Protein AF-A0A9D7WVF0-F1 (afdb_monomer)

Radius of gyration: 15.21 Å; Cα contacts (8 Å, |Δi|>4): 304; chains: 1; bounding box: 36×33×39 Å

Nearest PDB structures (foldseek):
  3hp4-assembly1_A  TM=8.944E-01  e=2.738E-04  Pseudoalteromonas sp. 643A
  7c84-assembly1_A  TM=7.531E-01  e=1.097E-04  Altericroceibacterium indicum
  7c82-assembly1_A  TM=7.408E-01  e=1.250E-04  Altericroceibacterium indicum
  4jgg-assembly2_B  TM=7.955E-01  e=5.619E-04  Pseudomonas aeruginosa PAO1
  7c85-assembly1_A  TM=7.541E-01  e=3.332E-04  Altericroceibacterium indicum

Structure (mmCIF, N/CA/C/O backbone):
data_AF-A0A9D7WVF0-F1
#
_entry.id   AF-A0A9D7WVF0-F1
#
loop_
_atom_site.group_PDB
_atom_site.id
_atom_site.type_symbol
_atom_site.label_atom_id
_atom_site.label_alt_id
_atom_site.label_comp_id
_atom_site.label_asym_id
_atom_site.label_entity_id
_atom_site.label_seq_id
_atom_site.pdbx_PDB_ins_code
_atom_site.Cartn_x
_atom_site.Cartn_y
_atom_site.Cartn_z
_atom_site.occupancy
_atom_site.B_iso_or_equiv
_atom_site.auth_seq_id
_atom_site.auth_comp_id
_atom_site.auth_asym_id
_atom_site.auth_atom_id
_atom_site.pdbx_PDB_model_num
ATOM 1 N N . MET A 1 1 ? 13.112 -0.816 -3.938 1.00 67.19 1 MET A N 1
ATOM 2 C CA . MET A 1 1 ? 12.385 -1.870 -4.685 1.00 67.19 1 MET A CA 1
ATOM 3 C C . MET A 1 1 ? 12.390 -3.168 -3.888 1.00 67.19 1 MET A C 1
ATOM 5 O O . MET A 1 1 ? 13.400 -3.415 -3.240 1.00 67.19 1 MET A O 1
ATOM 9 N N . GLY A 1 2 ? 11.304 -3.955 -3.949 1.00 79.12 2 GLY A N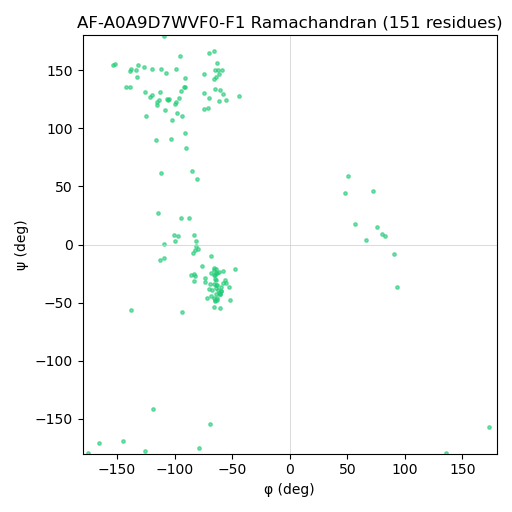 1
ATOM 10 C CA . GLY A 1 2 ? 11.136 -5.247 -3.250 1.00 79.12 2 GLY A CA 1
ATOM 11 C C . GLY A 1 2 ? 12.025 -6.369 -3.800 1.00 79.12 2 GLY A C 1
ATOM 12 O O . GLY A 1 2 ? 13.059 -6.086 -4.380 1.00 79.12 2 GLY A O 1
ATOM 13 N N . PHE A 1 3 ? 11.656 -7.635 -3.660 1.00 86.50 3 PHE A N 1
ATOM 14 C CA . PHE A 1 3 ? 12.384 -8.844 -4.044 1.00 86.50 3 PHE A CA 1
ATOM 15 C C . PHE A 1 3 ? 11.415 -9.860 -4.663 1.00 86.50 3 PHE A C 1
ATOM 17 O O . PHE A 1 3 ? 10.243 -9.911 -4.296 1.00 86.50 3 PHE A O 1
ATOM 24 N N . VAL A 1 4 ? 11.924 -10.672 -5.589 1.00 86.31 4 VAL A N 1
ATOM 25 C CA . VAL A 1 4 ? 11.123 -11.607 -6.401 1.00 86.31 4 VAL A CA 1
ATOM 26 C C . VAL A 1 4 ? 10.815 -12.920 -5.668 1.00 86.31 4 VAL A C 1
ATOM 28 O O . VAL A 1 4 ? 9.775 -13.513 -5.892 1.00 86.31 4 VAL A O 1
ATOM 31 N N . ASN A 1 5 ? 11.671 -13.335 -4.728 1.00 87.88 5 ASN A N 1
ATOM 32 C CA . ASN A 1 5 ? 11.543 -14.609 -4.003 1.00 87.88 5 ASN A CA 1
ATOM 33 C C . ASN A 1 5 ? 10.804 -14.477 -2.658 1.00 87.88 5 ASN A C 1
ATOM 35 O O . ASN A 1 5 ? 11.011 -15.289 -1.765 1.00 87.88 5 ASN A O 1
ATOM 39 N N . THR A 1 6 ? 9.988 -13.435 -2.502 1.00 91.31 6 THR A N 1
ATOM 40 C CA . THR A 1 6 ? 9.164 -13.205 -1.300 1.00 91.31 6 THR A CA 1
ATOM 41 C C . THR A 1 6 ? 7.758 -13.757 -1.534 1.00 91.31 6 THR A C 1
ATOM 43 O O . THR A 1 6 ? 7.383 -13.911 -2.698 1.00 91.31 6 THR A O 1
ATOM 46 N N . PRO A 1 7 ? 6.930 -13.987 -0.496 1.00 92.88 7 PRO A N 1
ATOM 47 C CA . PRO A 1 7 ? 5.544 -14.426 -0.691 1.00 92.88 7 PRO A CA 1
ATOM 48 C C . PRO A 1 7 ? 4.769 -13.532 -1.672 1.00 92.88 7 PRO A C 1
ATOM 50 O O . PRO A 1 7 ? 4.192 -14.022 -2.640 1.00 92.88 7 PRO A O 1
ATOM 53 N N . ASN A 1 8 ? 4.851 -12.210 -1.489 1.00 92.56 8 ASN A N 1
ATOM 54 C CA . ASN A 1 8 ? 4.227 -11.244 -2.394 1.00 92.56 8 ASN A CA 1
ATOM 55 C C . ASN A 1 8 ? 4.969 -11.126 -3.732 1.00 92.56 8 ASN A C 1
ATOM 57 O O . ASN A 1 8 ? 4.353 -10.819 -4.743 1.00 92.56 8 ASN A O 1
ATOM 61 N N . GLY A 1 9 ? 6.279 -11.373 -3.770 1.00 90.56 9 GLY A N 1
ATOM 62 C CA . GLY A 1 9 ? 7.063 -11.327 -5.002 1.00 90.56 9 GLY A CA 1
ATOM 63 C C . GLY A 1 9 ? 6.770 -12.463 -5.969 1.00 90.56 9 GLY A C 1
ATOM 64 O O . GLY A 1 9 ? 6.682 -12.219 -7.166 1.00 90.56 9 GLY A O 1
ATOM 65 N N . LEU A 1 10 ? 6.547 -13.670 -5.452 1.00 87.75 10 LEU A N 1
ATOM 66 C CA . LEU A 1 10 ? 6.163 -14.829 -6.258 1.00 87.75 10 LEU A CA 1
ATOM 67 C C . LEU A 1 10 ? 4.787 -14.652 -6.904 1.00 87.75 10 LEU A C 1
ATOM 69 O O . LEU A 1 10 ? 4.521 -15.253 -7.938 1.00 87.75 10 LEU A O 1
ATOM 73 N N . ARG A 1 11 ? 3.932 -13.833 -6.287 1.00 88.12 11 ARG A N 1
ATOM 74 C CA . ARG A 1 11 ? 2.573 -13.567 -6.746 1.00 88.12 11 ARG A CA 1
ATOM 75 C C . ARG A 1 11 ? 2.489 -12.330 -7.636 1.00 88.12 11 ARG A C 1
ATOM 77 O O . ARG A 1 11 ? 2.129 -12.419 -8.796 1.00 88.12 11 ARG A O 1
ATOM 84 N N . PHE A 1 12 ? 2.908 -11.184 -7.108 1.00 87.81 12 PHE A N 1
ATOM 85 C CA . PHE A 1 12 ? 2.738 -9.872 -7.741 1.00 87.81 12 PHE A CA 1
ATOM 86 C C . PHE A 1 12 ? 3.983 -9.393 -8.513 1.00 87.81 12 PHE A C 1
ATOM 88 O O . PHE A 1 12 ? 4.065 -8.230 -8.924 1.00 87.81 12 PHE A O 1
ATOM 95 N N . GLY A 1 13 ? 4.993 -10.256 -8.660 1.00 86.44 13 GLY A N 1
ATOM 96 C CA . GLY A 1 13 ? 6.259 -9.991 -9.352 1.00 86.44 13 GLY A CA 1
ATOM 97 C C . GLY A 1 13 ? 7.393 -9.492 -8.452 1.00 86.44 13 GLY A C 1
ATOM 98 O O . GLY A 1 13 ? 8.559 -9.851 -8.635 1.00 86.44 13 GLY A O 1
ATOM 99 N N . TRP A 1 14 ? 7.085 -8.671 -7.446 1.00 90.06 14 TRP A N 1
ATOM 100 C CA . TRP A 1 14 ? 8.016 -8.307 -6.374 1.00 90.06 14 TRP A CA 1
ATOM 101 C C . TRP A 1 14 ? 7.265 -7.924 -5.101 1.00 90.06 14 TRP A C 1
ATOM 103 O O . TRP A 1 14 ? 6.139 -7.443 -5.139 1.00 90.06 14 TRP A O 1
ATOM 113 N N . GLY A 1 15 ? 7.931 -8.095 -3.966 1.00 92.62 15 GLY A N 1
ATOM 114 C CA . GLY A 1 15 ? 7.409 -7.696 -2.666 1.00 92.62 15 GLY A CA 1
ATOM 115 C C . GLY A 1 15 ? 8.491 -7.688 -1.601 1.00 92.62 15 GLY A C 1
ATOM 116 O O . GLY A 1 15 ? 9.673 -7.789 -1.909 1.00 92.62 15 GLY A O 1
ATOM 117 N N . PHE A 1 16 ? 8.130 -7.527 -0.341 1.00 95.38 16 PHE A N 1
ATOM 118 C CA . PHE A 1 16 ? 9.095 -7.596 0.754 1.00 95.38 16 PHE A CA 1
ATOM 119 C C . PHE A 1 16 ? 8.823 -8.837 1.597 1.00 95.38 16 PHE A C 1
ATOM 121 O O . PHE A 1 16 ? 7.682 -9.284 1.689 1.00 95.38 16 PHE A O 1
ATOM 128 N N . GLU A 1 17 ? 9.871 -9.385 2.213 1.00 96.94 17 GLU A N 1
ATOM 129 C CA . GLU A 1 17 ? 9.678 -10.373 3.275 1.00 96.94 17 GLU A CA 1
ATOM 130 C C . GLU A 1 17 ? 8.849 -9.754 4.411 1.00 96.94 17 GLU A C 1
ATOM 132 O O . GLU A 1 17 ? 8.967 -8.542 4.639 1.00 96.94 17 GLU A O 1
ATOM 137 N N . PRO A 1 18 ? 8.065 -10.551 5.156 1.00 97.31 18 PRO A N 1
ATOM 138 C CA . PRO A 1 18 ? 7.459 -10.125 6.413 1.00 97.31 18 PRO A CA 1
ATOM 139 C C . PRO A 1 18 ? 8.450 -9.357 7.294 1.00 97.31 18 PRO A C 1
ATOM 141 O O . PRO A 1 18 ? 9.575 -9.804 7.530 1.00 97.31 18 PRO A O 1
ATOM 144 N N . HIS A 1 19 ? 8.054 -8.166 7.749 1.00 97.69 19 HIS A N 1
ATOM 145 C CA . HIS A 1 19 ? 8.907 -7.246 8.516 1.00 97.69 19 HIS A CA 1
ATOM 146 C C . HIS A 1 19 ? 10.223 -6.825 7.830 1.00 97.69 19 HIS A C 1
ATOM 148 O O . HIS A 1 19 ? 11.147 -6.323 8.483 1.00 97.69 19 HIS A O 1
ATOM 154 N N . GLY A 1 20 ? 10.333 -7.005 6.515 1.00 97.06 20 GLY A N 1
ATOM 155 C CA . GLY A 1 20 ? 11.501 -6.678 5.706 1.00 97.06 20 GLY A CA 1
ATOM 156 C C . GLY A 1 20 ? 11.847 -5.187 5.714 1.00 97.06 20 GLY A C 1
ATOM 157 O O . GLY A 1 20 ? 10.983 -4.321 5.858 1.00 97.06 20 GLY A O 1
ATOM 158 N N . LEU A 1 21 ? 13.139 -4.882 5.557 1.00 96.06 21 LEU A N 1
ATOM 159 C CA . LEU A 1 21 ? 13.638 -3.507 5.490 1.00 96.06 21 LEU A CA 1
ATOM 160 C C . LEU A 1 21 ? 13.295 -2.871 4.139 1.00 96.06 21 LEU A C 1
ATOM 162 O O . LEU A 1 21 ? 13.625 -3.408 3.080 1.00 96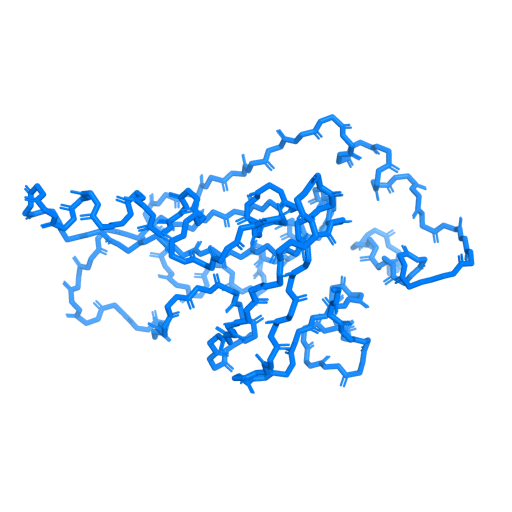.06 21 LEU A O 1
ATOM 166 N N . VAL A 1 22 ? 12.734 -1.670 4.192 1.00 95.06 22 VAL A N 1
ATOM 167 C CA . VAL A 1 22 ? 12.579 -0.773 3.051 1.00 95.06 22 VAL A CA 1
ATOM 168 C C . VAL A 1 22 ? 13.592 0.353 3.212 1.00 95.06 22 VAL A C 1
ATOM 170 O O . VAL A 1 22 ? 13.621 1.025 4.238 1.00 95.06 22 VAL A O 1
ATOM 173 N N . ARG A 1 23 ? 14.434 0.571 2.199 1.00 93.62 23 ARG A N 1
ATOM 174 C CA . ARG A 1 23 ? 15.345 1.721 2.116 1.00 93.62 23 ARG A CA 1
ATOM 175 C C . ARG A 1 23 ? 14.927 2.582 0.932 1.00 93.62 23 ARG A C 1
ATOM 177 O O . ARG A 1 23 ? 14.890 2.086 -0.195 1.00 93.62 23 ARG A O 1
ATOM 184 N N . ILE A 1 24 ? 14.627 3.849 1.192 1.00 90.38 24 ILE A N 1
ATOM 185 C CA . ILE A 1 24 ? 14.239 4.832 0.181 1.00 90.38 24 ILE A CA 1
ATOM 186 C C . ILE A 1 24 ? 15.238 5.969 0.195 1.00 90.38 24 ILE A C 1
ATOM 188 O O . ILE A 1 24 ? 15.511 6.557 1.237 1.00 90.38 24 ILE A O 1
ATOM 192 N N . GLU A 1 25 ? 15.750 6.289 -0.980 1.00 90.31 25 GLU A N 1
ATOM 193 C CA . GLU A 1 25 ? 16.572 7.462 -1.211 1.00 90.31 25 GLU A CA 1
ATOM 194 C C . GLU A 1 25 ? 15.734 8.481 -1.969 1.00 90.31 25 GLU A C 1
ATOM 196 O O . GLU A 1 25 ? 15.146 8.166 -3.003 1.00 90.31 25 GLU A O 1
ATOM 201 N N . ASN A 1 26 ? 15.618 9.679 -1.409 1.00 88.56 26 ASN A N 1
ATOM 202 C CA . ASN A 1 26 ? 14.961 10.779 -2.084 1.00 88.56 26 ASN A CA 1
ATOM 203 C C . ASN A 1 26 ? 15.907 11.291 -3.190 1.00 88.56 26 ASN A C 1
ATOM 205 O O . ASN A 1 26 ? 16.999 11.758 -2.859 1.00 88.56 26 ASN A O 1
ATOM 209 N N . PRO A 1 27 ? 15.520 11.201 -4.475 1.00 89.25 27 PRO A N 1
ATOM 210 C CA . PRO A 1 27 ? 16.422 11.485 -5.590 1.00 89.25 27 PRO A CA 1
ATOM 211 C C . PRO A 1 27 ? 16.816 12.965 -5.686 1.00 89.25 27 PRO A C 1
ATOM 213 O O . PRO A 1 27 ? 17.885 13.271 -6.202 1.00 89.25 27 PRO A O 1
ATOM 216 N N . ASP A 1 28 ? 15.995 13.871 -5.150 1.00 90.31 28 ASP A N 1
ATOM 217 C CA . ASP A 1 28 ? 16.231 15.316 -5.221 1.00 90.31 28 ASP A CA 1
ATOM 218 C C . ASP A 1 28 ? 17.195 15.803 -4.130 1.00 90.31 28 ASP A C 1
ATOM 220 O O . ASP A 1 28 ? 17.934 16.767 -4.313 1.00 90.31 28 ASP A O 1
ATOM 224 N N . THR A 1 29 ? 17.179 15.146 -2.967 1.00 91.62 29 THR A N 1
ATOM 225 C CA . THR A 1 29 ? 17.929 15.577 -1.772 1.00 91.62 29 THR A CA 1
ATOM 226 C C . THR A 1 29 ? 19.063 14.630 -1.386 1.00 91.62 29 THR A C 1
ATOM 228 O O . THR A 1 29 ? 19.862 14.965 -0.514 1.00 91.62 29 THR A O 1
ATOM 231 N N . GLY A 1 30 ? 19.101 13.419 -1.950 1.00 91.75 30 GLY A N 1
ATOM 232 C CA . GLY A 1 30 ? 19.991 12.332 -1.526 1.00 91.75 30 GLY A CA 1
ATOM 233 C C . GLY A 1 30 ? 19.689 11.795 -0.121 1.00 91.75 30 GLY A C 1
ATOM 234 O O . GLY A 1 30 ? 20.415 10.947 0.401 1.00 91.75 30 GLY A O 1
ATOM 235 N N . LYS A 1 31 ? 18.627 12.280 0.540 1.00 91.94 31 LYS A N 1
ATOM 236 C CA . LYS A 1 31 ? 18.282 11.845 1.893 1.00 91.94 31 LYS A CA 1
ATOM 237 C C . LYS A 1 31 ? 17.780 10.409 1.858 1.00 91.94 31 LYS A C 1
ATOM 239 O O . LYS A 1 31 ? 16.806 10.087 1.180 1.00 91.94 31 LYS A O 1
ATOM 244 N N . VAL A 1 32 ? 18.402 9.567 2.673 1.00 92.75 32 VAL A N 1
ATOM 245 C CA . VAL A 1 32 ? 17.994 8.177 2.853 1.00 92.75 32 VAL A CA 1
ATOM 246 C C . VAL A 1 32 ? 17.062 8.072 4.054 1.00 92.75 32 VAL A C 1
ATOM 248 O O . VAL A 1 32 ? 17.344 8.589 5.134 1.00 92.75 32 VAL A O 1
ATOM 251 N N . SER A 1 33 ? 15.954 7.373 3.860 1.00 92.44 33 SER A N 1
ATOM 252 C CA . SER A 1 33 ? 15.047 6.925 4.909 1.00 92.44 33 SER A CA 1
ATOM 253 C C . SER A 1 33 ? 14.961 5.404 4.894 1.00 92.44 33 SER A C 1
ATOM 255 O O . SER A 1 33 ? 15.158 4.760 3.859 1.00 92.44 33 SER A O 1
ATOM 257 N N . SER A 1 34 ? 14.701 4.824 6.059 1.00 94.25 34 SER A N 1
ATOM 258 C CA . SER A 1 34 ? 14.524 3.387 6.199 1.00 94.25 34 SER A CA 1
ATOM 259 C C . SER A 1 34 ? 13.381 3.081 7.145 1.00 94.25 34 SER A C 1
ATOM 261 O O . SER A 1 34 ? 13.316 3.656 8.230 1.00 94.25 34 SER A O 1
ATOM 263 N N . ASP A 1 35 ? 12.538 2.139 6.754 1.00 94.94 35 ASP A N 1
ATOM 264 C CA . ASP A 1 35 ? 11.449 1.616 7.567 1.00 94.94 35 ASP A CA 1
ATOM 265 C C . ASP A 1 35 ? 11.243 0.122 7.291 1.00 94.94 35 ASP A C 1
ATOM 267 O O . ASP A 1 35 ? 12.106 -0.547 6.717 1.00 94.94 35 ASP A O 1
ATOM 271 N N . ARG A 1 36 ? 10.140 -0.433 7.788 1.00 96.31 36 ARG A N 1
ATOM 272 C CA . ARG A 1 36 ? 9.782 -1.839 7.620 1.00 96.31 36 ARG A CA 1
ATOM 273 C C . ARG A 1 36 ? 8.335 -1.968 7.196 1.00 96.31 36 ARG A C 1
ATOM 275 O O . ARG A 1 36 ? 7.487 -1.208 7.681 1.00 96.31 36 ARG A O 1
ATOM 282 N N . VAL A 1 37 ? 8.104 -2.956 6.338 1.00 97.69 37 VAL A N 1
ATOM 283 C CA . VAL A 1 37 ? 6.773 -3.482 6.031 1.00 97.69 37 VAL A CA 1
ATOM 284 C C . VAL A 1 37 ? 6.200 -4.247 7.228 1.00 97.69 37 VAL A C 1
ATOM 286 O O . VAL A 1 37 ? 6.935 -4.581 8.158 1.00 97.69 37 VAL A O 1
ATOM 289 N N . ASN A 1 38 ? 4.899 -4.508 7.214 1.00 97.88 38 ASN A N 1
ATOM 290 C CA . ASN A 1 38 ? 4.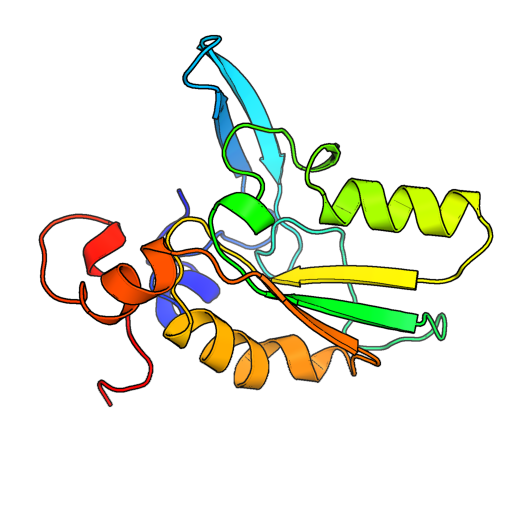208 -5.282 8.240 1.00 97.88 38 ASN A CA 1
ATOM 291 C C . ASN A 1 38 ? 4.410 -6.803 8.066 1.00 97.88 38 ASN A C 1
ATOM 293 O O . ASN A 1 38 ? 5.168 -7.248 7.192 1.00 97.88 38 ASN A O 1
ATOM 297 N N . ALA A 1 39 ? 3.737 -7.607 8.894 1.00 97.94 39 ALA A N 1
ATOM 298 C CA . ALA A 1 39 ? 3.791 -9.071 8.830 1.00 97.94 39 ALA A CA 1
ATOM 299 C C . ALA A 1 39 ? 3.368 -9.658 7.467 1.00 97.94 39 ALA A C 1
ATOM 301 O O . ALA A 1 39 ? 3.807 -10.748 7.106 1.00 97.9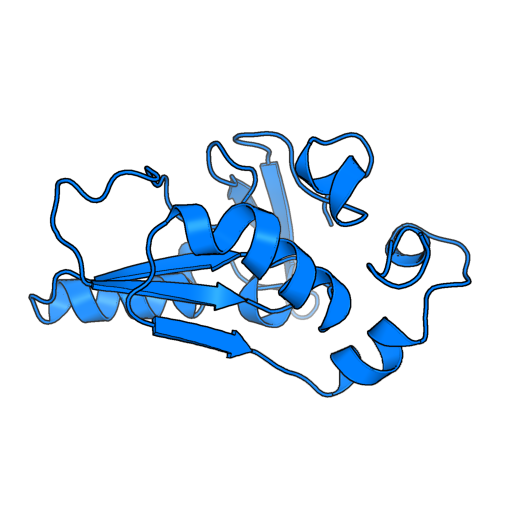4 39 ALA A O 1
ATOM 302 N N . ASN A 1 40 ? 2.581 -8.920 6.677 1.00 97.12 40 ASN A N 1
ATOM 303 C CA . ASN A 1 40 ? 2.092 -9.351 5.364 1.00 97.12 40 ASN A CA 1
ATOM 304 C C . ASN A 1 40 ? 2.901 -8.750 4.201 1.00 97.12 40 ASN A C 1
ATOM 306 O O . ASN A 1 40 ? 2.526 -8.887 3.039 1.00 97.12 40 ASN A O 1
ATOM 310 N N . GLY A 1 41 ? 4.018 -8.075 4.488 1.00 97.31 41 GLY A N 1
ATOM 311 C CA . GLY A 1 41 ? 4.881 -7.495 3.460 1.00 97.31 41 GLY A CA 1
ATOM 312 C C . GLY A 1 41 ? 4.391 -6.154 2.900 1.00 97.31 41 GLY A C 1
ATOM 313 O O . GLY A 1 41 ? 4.985 -5.646 1.944 1.00 97.31 41 GLY A O 1
ATOM 314 N N . TRP A 1 42 ? 3.358 -5.544 3.489 1.00 97.62 42 TRP A N 1
ATOM 315 C CA . TRP A 1 42 ? 2.816 -4.247 3.073 1.00 97.62 42 TRP A CA 1
ATOM 316 C C . TRP A 1 42 ? 3.485 -3.096 3.811 1.00 97.62 42 TRP A C 1
ATOM 318 O O . TRP A 1 42 ? 3.778 -3.195 5.003 1.00 97.62 42 TRP A O 1
ATOM 328 N N . ARG A 1 43 ? 3.707 -1.965 3.135 1.00 96.75 43 ARG A N 1
ATOM 329 C CA . ARG A 1 43 ? 4.245 -0.752 3.773 1.00 96.75 43 ARG A CA 1
ATOM 330 C C . ARG A 1 43 ? 3.140 0.019 4.504 1.00 96.75 43 ARG A C 1
ATOM 332 O O . ARG A 1 43 ? 2.902 1.194 4.253 1.00 96.75 43 ARG A O 1
ATOM 339 N N . ASP A 1 44 ? 2.482 -0.685 5.413 1.00 97.88 44 ASP A N 1
ATOM 340 C CA . ASP A 1 44 ? 1.389 -0.223 6.260 1.00 97.88 44 ASP A CA 1
ATOM 341 C C . ASP A 1 44 ? 1.724 -0.485 7.743 1.00 97.88 44 ASP A C 1
ATOM 343 O O . ASP A 1 44 ? 2.818 -0.947 8.095 1.00 97.88 44 ASP A O 1
ATOM 347 N N . ARG A 1 45 ? 0.791 -0.161 8.638 1.00 97.81 45 ARG A N 1
ATOM 348 C CA . ARG A 1 45 ? 0.778 -0.631 10.024 1.00 97.81 45 ARG A CA 1
ATOM 349 C C . ARG A 1 45 ? 0.552 -2.144 10.085 1.00 97.81 45 ARG A C 1
ATOM 351 O O . ARG A 1 45 ? 0.172 -2.784 9.106 1.00 97.81 45 ARG A O 1
ATOM 358 N N . GLU A 1 46 ? 0.795 -2.723 11.256 1.00 97.69 46 GLU A N 1
ATOM 359 C CA . GLU A 1 46 ? 0.367 -4.097 11.525 1.00 97.69 46 GLU A CA 1
ATOM 360 C C . GLU A 1 46 ? -1.162 -4.166 11.523 1.00 97.69 46 GLU A C 1
ATOM 362 O O . GLU A 1 46 ? -1.820 -3.314 12.125 1.00 97.69 46 GLU A O 1
ATOM 367 N N . ARG A 1 47 ? -1.712 -5.173 10.841 1.00 96.62 47 ARG A N 1
ATOM 368 C CA . ARG A 1 47 ? -3.154 -5.377 10.676 1.00 96.62 47 ARG A CA 1
ATOM 369 C C . ARG A 1 47 ? -3.514 -6.826 10.946 1.00 96.62 47 ARG A C 1
ATOM 371 O O . ARG A 1 47 ? -2.737 -7.733 10.659 1.00 96.62 47 ARG A O 1
ATOM 378 N N . THR A 1 48 ? -4.726 -7.038 11.437 1.00 96.75 48 THR A N 1
ATOM 379 C CA . THR A 1 48 ? -5.363 -8.355 11.481 1.00 96.75 48 THR A CA 1
ATOM 380 C C . THR A 1 48 ? -6.479 -8.409 10.447 1.00 96.75 48 THR A C 1
ATOM 382 O O . THR A 1 48 ? -7.144 -7.402 10.203 1.00 96.75 48 THR A O 1
ATOM 385 N N . TYR A 1 49 ? -6.720 -9.583 9.858 1.00 97.75 49 TYR A N 1
ATOM 386 C CA . TYR A 1 49 ? -7.889 -9.774 8.991 1.00 97.75 49 TYR A CA 1
ATOM 387 C C . TYR A 1 49 ? -9.192 -9.627 9.780 1.00 97.75 49 TYR A C 1
ATOM 389 O O . TYR A 1 49 ? -10.124 -8.978 9.314 1.00 97.75 49 TYR A O 1
ATOM 397 N N . ASP A 1 50 ? -9.218 -10.102 11.026 1.00 95.38 50 ASP A N 1
ATOM 398 C CA . ASP A 1 50 ? -10.312 -9.812 11.950 1.00 95.38 50 ASP A CA 1
ATOM 399 C C . ASP A 1 50 ? -10.372 -8.311 12.263 1.00 95.38 50 ASP A C 1
ATOM 401 O O . ASP A 1 50 ? -9.330 -7.661 12.392 1.00 95.38 50 ASP A O 1
ATOM 405 N N . ASN A 1 51 ? -11.584 -7.768 12.422 1.00 95.81 51 ASN A N 1
ATOM 406 C CA . ASN A 1 51 ? -11.845 -6.373 12.802 1.00 95.81 51 ASN A CA 1
ATOM 407 C C . ASN A 1 51 ? -12.450 -6.272 14.216 1.00 95.81 51 ASN A C 1
ATOM 409 O O . ASN A 1 51 ? -13.583 -5.808 14.371 1.00 95.81 51 ASN A O 1
ATOM 413 N N . PRO A 1 52 ? -11.750 -6.722 15.277 1.00 91.31 52 PRO A N 1
ATOM 414 C CA . PRO A 1 52 ? -12.327 -6.756 16.622 1.00 91.31 52 PRO A CA 1
ATOM 415 C C . PRO A 1 52 ? -12.656 -5.355 17.156 1.00 91.31 52 PRO A C 1
ATOM 417 O O . PRO A 1 52 ? -13.533 -5.205 18.002 1.00 91.31 52 PRO A O 1
ATOM 420 N N . GLY A 1 53 ? -11.968 -4.326 16.653 1.00 91.12 53 GLY A N 1
ATOM 421 C CA . GLY A 1 53 ? -12.225 -2.928 16.983 1.00 91.12 53 GLY A CA 1
ATOM 422 C C . GLY A 1 53 ? -13.408 -2.313 16.239 1.00 91.12 53 GLY A C 1
ATOM 423 O O . GLY A 1 53 ? -13.721 -1.157 16.512 1.00 91.12 53 GLY A O 1
ATOM 424 N N . ASN A 1 54 ? -14.044 -3.042 15.312 1.00 95.94 54 ASN A N 1
ATOM 425 C CA . ASN A 1 54 ? -15.124 -2.545 14.459 1.00 95.94 54 ASN A CA 1
ATOM 426 C C . ASN A 1 54 ? -14.780 -1.186 13.813 1.00 95.94 54 ASN A C 1
ATOM 428 O O . ASN A 1 54 ? -15.565 -0.236 13.859 1.00 95.94 54 ASN A O 1
ATOM 432 N N . ALA A 1 55 ? -13.552 -1.070 13.302 1.00 98.12 55 ALA A N 1
ATOM 433 C CA . ALA A 1 55 ? -13.095 0.113 12.589 1.00 98.12 55 ALA A CA 1
ATOM 434 C C . ALA A 1 55 ? -13.714 0.166 11.195 1.00 98.12 55 ALA A C 1
ATOM 436 O O . ALA A 1 55 ? -13.887 -0.874 10.565 1.00 98.12 55 ALA A O 1
ATOM 437 N N . PHE A 1 56 ? -13.987 1.368 10.694 1.00 98.69 56 PHE A N 1
ATOM 438 C CA . PHE A 1 56 ? -14.321 1.539 9.286 1.00 98.69 56 PHE A CA 1
ATOM 439 C C . PHE A 1 56 ? -13.056 1.302 8.455 1.00 98.69 56 PHE A C 1
ATOM 441 O O . PHE A 1 56 ? -12.062 2.016 8.617 1.00 98.69 56 PHE A O 1
ATOM 448 N N . ARG A 1 57 ? -13.056 0.284 7.598 1.00 98.69 57 ARG A N 1
ATOM 449 C CA . ARG A 1 57 ? -11.862 -0.145 6.863 1.00 98.69 57 ARG A CA 1
ATOM 450 C C . ARG A 1 57 ? -11.859 0.380 5.442 1.00 98.69 57 ARG A C 1
ATOM 452 O O . ARG A 1 57 ? -12.729 0.047 4.639 1.00 98.69 57 ARG A O 1
ATOM 459 N N . VAL A 1 58 ? -10.823 1.147 5.118 1.00 98.81 58 VAL A N 1
ATOM 460 C CA . VAL A 1 58 ? -10.538 1.606 3.760 1.00 98.81 58 VAL A CA 1
ATOM 461 C C . VAL A 1 58 ? -9.314 0.867 3.246 1.00 98.81 58 VAL A C 1
ATOM 463 O O . VAL A 1 58 ? -8.218 1.052 3.771 1.00 98.81 58 VAL A O 1
ATOM 466 N N . VAL A 1 59 ? -9.472 0.060 2.201 1.00 98.81 59 VAL A N 1
ATOM 467 C CA . VAL A 1 59 ? -8.332 -0.552 1.506 1.00 98.81 59 VAL A CA 1
ATOM 468 C C . VAL A 1 59 ? -7.988 0.298 0.291 1.00 98.81 59 VAL A C 1
ATOM 470 O O . VAL A 1 59 ? -8.849 0.590 -0.540 1.00 98.81 59 VAL A O 1
ATOM 473 N N . ILE A 1 60 ? -6.725 0.707 0.199 1.00 98.75 60 ILE A N 1
ATOM 474 C CA . ILE A 1 60 ? -6.209 1.541 -0.882 1.00 98.75 60 ILE A CA 1
ATOM 475 C C . ILE A 1 60 ? -5.177 0.751 -1.678 1.00 98.75 60 ILE A C 1
ATOM 477 O O . ILE A 1 60 ? -4.138 0.357 -1.142 1.00 98.75 60 ILE A O 1
ATOM 481 N N . PHE A 1 61 ? -5.456 0.581 -2.967 1.00 98.25 61 PHE A N 1
ATOM 482 C CA . PHE A 1 61 ? -4.533 0.012 -3.942 1.00 98.25 61 PHE A CA 1
ATOM 483 C C . PHE A 1 61 ? -3.837 1.110 -4.727 1.00 98.25 61 PHE A C 1
ATOM 485 O O . PHE A 1 61 ? -4.385 2.193 -4.931 1.00 98.25 61 PHE A O 1
ATOM 492 N N . GLY A 1 62 ? -2.626 0.837 -5.187 1.00 96.44 62 GLY A N 1
ATOM 493 C CA . GLY A 1 62 ? -1.935 1.742 -6.089 1.00 96.44 62 GLY A CA 1
ATOM 494 C C . GLY A 1 62 ? -0.504 1.321 -6.346 1.00 96.44 62 GLY A C 1
ATOM 495 O O . GLY A 1 62 ? -0.128 0.163 -6.161 1.00 96.44 62 GLY A O 1
ATOM 496 N N . ASP A 1 63 ? 0.291 2.302 -6.744 1.00 94.38 63 ASP A N 1
ATOM 497 C CA . ASP A 1 63 ? 1.631 2.107 -7.263 1.00 94.38 63 ASP A CA 1
ATOM 498 C C . ASP A 1 63 ? 2.692 2.811 -6.383 1.00 94.38 63 ASP A C 1
ATOM 500 O O . ASP A 1 63 ? 2.616 2.839 -5.153 1.00 94.38 63 ASP A O 1
ATOM 504 N N . SER A 1 64 ? 3.710 3.399 -7.014 1.00 93.81 64 SER A N 1
ATOM 505 C CA . SER A 1 64 ? 4.751 4.213 -6.396 1.00 93.81 64 SER A CA 1
ATOM 506 C C . SER A 1 64 ? 4.233 5.355 -5.520 1.00 93.81 64 SER A C 1
ATOM 508 O O . SER A 1 64 ? 4.833 5.612 -4.473 1.00 93.81 64 SER A O 1
ATOM 510 N N . GLN A 1 65 ? 3.127 5.997 -5.897 1.00 95.19 65 GLN A N 1
ATOM 511 C CA . GLN A 1 65 ? 2.568 7.125 -5.152 1.00 95.19 65 GLN A CA 1
ATOM 512 C C . GLN A 1 65 ? 1.944 6.654 -3.835 1.00 95.19 65 GLN A C 1
ATOM 514 O O . GLN A 1 65 ? 2.238 7.200 -2.770 1.00 95.19 65 GLN A O 1
ATOM 519 N N . THR A 1 66 ? 1.154 5.579 -3.889 1.00 97.62 66 THR A N 1
ATOM 520 C CA . THR A 1 66 ? 0.548 4.953 -2.705 1.00 97.62 66 THR A CA 1
ATOM 521 C C . THR A 1 66 ? 1.600 4.305 -1.819 1.00 97.62 66 THR A C 1
ATOM 523 O O . THR A 1 66 ? 1.567 4.476 -0.602 1.00 97.62 66 THR A O 1
ATOM 526 N N . PHE A 1 67 ? 2.611 3.670 -2.411 1.00 96.44 67 PHE A N 1
ATOM 527 C CA . PHE A 1 67 ? 3.731 3.106 -1.664 1.00 96.44 67 PHE A CA 1
ATOM 528 C C . PHE A 1 67 ? 4.559 4.188 -0.949 1.00 96.44 67 PHE A C 1
ATOM 530 O O . PHE A 1 67 ? 5.279 3.886 0.002 1.00 96.44 67 PHE A O 1
ATOM 537 N N . GLY A 1 68 ? 4.487 5.449 -1.396 1.00 94.56 68 GLY A N 1
ATOM 538 C CA . GLY A 1 68 ? 5.291 6.563 -0.890 1.00 94.56 68 GLY A CA 1
ATOM 539 C C . GLY A 1 68 ? 6.746 6.475 -1.329 1.00 94.56 68 GLY A C 1
ATOM 540 O O . GLY A 1 68 ? 7.662 6.617 -0.511 1.00 94.56 68 GLY A O 1
ATOM 541 N N . TYR A 1 69 ? 6.970 6.199 -2.613 1.00 87.00 69 TYR A N 1
ATOM 542 C CA . TYR A 1 69 ? 8.287 6.315 -3.228 1.00 87.00 69 TYR A CA 1
ATOM 543 C C . TYR A 1 69 ? 8.800 7.741 -2.991 1.00 87.00 69 TYR A C 1
ATOM 545 O O . TYR A 1 69 ? 8.096 8.678 -3.329 1.00 87.00 69 TYR A O 1
ATOM 553 N N . ILE A 1 70 ? 9.990 7.888 -2.393 1.00 91.00 70 ILE A N 1
ATOM 554 C CA . ILE A 1 70 ? 10.677 9.131 -1.951 1.00 91.00 70 ILE A CA 1
ATOM 555 C C . ILE A 1 70 ? 10.425 9.638 -0.518 1.00 91.00 70 ILE A C 1
ATOM 557 O O . ILE A 1 70 ? 11.132 10.553 -0.084 1.00 91.00 70 ILE A O 1
ATOM 561 N N . VAL A 1 71 ? 9.490 9.059 0.241 1.00 93.00 71 VAL A N 1
ATOM 562 C CA . VAL A 1 71 ? 9.189 9.494 1.621 1.00 93.00 71 VAL A CA 1
ATOM 563 C C . VAL A 1 71 ? 9.253 8.333 2.618 1.00 93.00 71 VAL A C 1
ATOM 565 O O . VAL A 1 71 ? 9.019 7.193 2.218 1.00 93.00 71 VAL A O 1
ATOM 568 N N . PRO A 1 72 ? 9.555 8.569 3.911 1.00 93.06 72 PRO A N 1
ATOM 569 C CA . PRO A 1 72 ? 9.375 7.551 4.953 1.00 93.06 72 PRO A CA 1
ATOM 570 C C . PRO A 1 72 ? 7.890 7.182 5.106 1.00 93.06 72 PRO A C 1
ATOM 572 O O . PRO A 1 72 ? 7.019 7.992 4.773 1.00 93.06 72 PRO A O 1
ATOM 575 N N . LYS A 1 73 ? 7.583 5.982 5.616 1.00 93.81 73 LYS A N 1
ATOM 576 C CA . LYS A 1 73 ? 6.198 5.478 5.657 1.00 93.81 73 LYS A CA 1
ATOM 577 C C . LYS A 1 73 ? 5.226 6.386 6.415 1.00 93.81 73 LYS A C 1
ATOM 579 O O . LYS A 1 73 ? 4.092 6.543 5.978 1.00 93.81 73 LYS A O 1
ATOM 584 N N . GLU A 1 74 ? 5.677 7.079 7.461 1.00 95.44 74 GLU A N 1
ATOM 585 C CA . GLU A 1 74 ? 4.862 8.009 8.261 1.00 95.44 74 GLU A CA 1
ATOM 586 C C . GLU A 1 74 ? 4.462 9.279 7.488 1.00 95.44 74 GLU A C 1
ATOM 588 O O . GLU A 1 74 ? 3.675 10.097 7.961 1.00 95.44 74 GLU A O 1
ATOM 593 N N . LYS A 1 75 ? 5.042 9.480 6.301 1.00 96.06 75 LYS A N 1
ATOM 594 C CA . LYS A 1 75 ?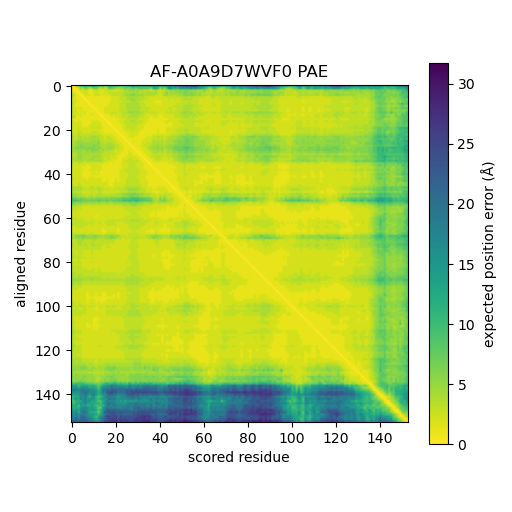 4.735 10.578 5.381 1.00 96.06 75 LYS A CA 1
ATOM 595 C C . LYS A 1 75 ? 3.997 10.108 4.127 1.00 96.06 75 LYS A C 1
ATOM 597 O O . LYS A 1 75 ? 3.683 10.942 3.283 1.00 96.06 75 LYS A O 1
ATOM 602 N N . THR A 1 76 ? 3.703 8.812 4.002 1.00 96.94 76 THR A N 1
ATOM 603 C CA . THR A 1 76 ? 2.763 8.320 2.984 1.00 96.94 76 THR A CA 1
ATOM 604 C C . THR A 1 76 ? 1.385 8.929 3.235 1.00 96.94 76 THR A C 1
ATOM 606 O O . THR A 1 76 ? 0.998 9.157 4.386 1.00 96.94 76 THR A O 1
ATOM 609 N N . PHE A 1 77 ? 0.620 9.196 2.174 1.00 97.94 77 PHE A N 1
ATOM 610 C CA . PHE A 1 77 ? -0.697 9.807 2.351 1.00 97.94 77 PHE A CA 1
ATOM 611 C C . PHE A 1 77 ? -1.651 8.892 3.132 1.00 97.94 77 PHE A C 1
ATOM 613 O O . PHE A 1 77 ? -2.486 9.398 3.872 1.00 97.94 77 PHE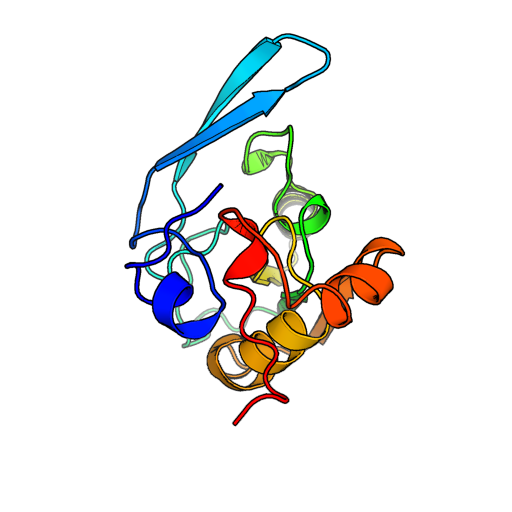 A O 1
ATOM 620 N N . THR A 1 78 ? -1.502 7.567 3.025 1.00 98.38 78 THR A N 1
ATOM 621 C CA . THR A 1 78 ? -2.320 6.592 3.760 1.00 98.38 78 THR A CA 1
ATOM 622 C C . THR A 1 78 ? -2.099 6.701 5.267 1.00 98.38 78 THR A C 1
ATOM 624 O O . THR A 1 78 ? -3.057 6.734 6.035 1.00 98.38 78 THR A O 1
ATOM 627 N N . TRP A 1 79 ? -0.840 6.851 5.691 1.00 98.12 79 TRP A N 1
ATOM 628 C CA . TRP A 1 79 ? -0.483 7.012 7.099 1.00 98.12 79 TRP A CA 1
ATOM 629 C C . TRP A 1 79 ? -0.962 8.350 7.664 1.00 98.12 79 TRP A C 1
ATOM 631 O O . TRP A 1 79 ? -1.544 8.396 8.748 1.00 98.12 79 TRP A O 1
ATOM 641 N N . VAL A 1 80 ? -0.755 9.433 6.906 1.00 98.44 80 VAL A N 1
ATOM 642 C CA . VAL A 1 80 ? -1.206 10.783 7.275 1.00 98.44 80 VAL A CA 1
ATOM 643 C C . VAL A 1 80 ? -2.733 10.848 7.373 1.00 98.44 80 VAL A C 1
ATOM 645 O O . VAL A 1 80 ? -3.259 11.497 8.276 1.00 98.44 80 VAL A O 1
ATOM 648 N N . LEU A 1 81 ? -3.445 10.172 6.468 1.00 98.38 81 LEU A N 1
ATOM 649 C CA . LEU A 1 81 ? -4.904 10.111 6.465 1.00 98.38 81 LEU A CA 1
ATOM 650 C C . LEU A 1 81 ? -5.443 9.378 7.701 1.00 98.38 81 LEU A C 1
ATOM 652 O O . LEU A 1 81 ? -6.337 9.898 8.365 1.00 98.38 81 LEU A O 1
ATOM 656 N N . GLU A 1 82 ? -4.873 8.224 8.055 1.00 98.56 82 GLU A N 1
ATOM 657 C CA . GLU A 1 82 ? -5.271 7.495 9.266 1.00 98.56 82 GLU A CA 1
ATOM 658 C C . GLU A 1 82 ? -4.999 8.291 10.545 1.00 98.56 82 GLU A C 1
ATOM 660 O O . GLU A 1 82 ? -5.874 8.403 11.404 1.00 98.56 82 GLU A O 1
ATOM 665 N N . ASP A 1 83 ? -3.808 8.892 10.667 1.00 98.44 83 ASP A N 1
ATOM 666 C CA . ASP A 1 83 ? -3.473 9.724 11.828 1.00 98.44 83 ASP A CA 1
ATOM 667 C C . ASP A 1 83 ? -4.438 10.912 11.953 1.00 98.44 83 ASP A C 1
ATOM 669 O O . ASP A 1 83 ? -4.835 11.276 13.063 1.00 98.44 83 ASP A O 1
ATOM 673 N N . ARG A 1 84 ? -4.870 11.491 10.826 1.00 98.50 84 ARG A N 1
ATOM 674 C CA . ARG A 1 84 ? -5.875 12.556 10.815 1.00 98.50 84 ARG A CA 1
ATOM 675 C C . ARG A 1 84 ? -7.235 12.079 11.314 1.00 98.50 84 ARG A C 1
ATOM 677 O O . ARG A 1 84 ? -7.789 12.724 12.200 1.00 98.50 84 ARG A O 1
ATOM 684 N N . PHE A 1 85 ? -7.746 10.957 10.813 1.00 98.50 85 PHE A N 1
ATOM 685 C CA . PHE A 1 85 ? -9.014 10.404 11.295 1.00 98.50 85 PHE A CA 1
ATOM 686 C C . PHE A 1 85 ? -8.967 10.084 12.788 1.00 98.50 85 PHE A C 1
ATOM 688 O O . PHE A 1 85 ? -9.889 10.430 13.526 1.00 98.50 85 PHE A O 1
ATOM 695 N N . LYS A 1 86 ? -7.846 9.538 13.265 1.00 97.62 86 LYS A N 1
ATOM 696 C CA . LYS A 1 86 ? -7.633 9.293 14.690 1.00 97.62 86 LYS A CA 1
ATOM 697 C C . LYS A 1 86 ? -7.671 10.579 15.522 1.00 97.62 86 LYS A C 1
ATOM 699 O O . LYS A 1 86 ? -8.273 10.585 16.594 1.00 97.62 86 LYS A O 1
ATOM 704 N N . MET A 1 87 ? -7.055 11.667 15.051 1.00 98.38 87 MET A N 1
ATOM 705 C CA . MET A 1 87 ? -7.116 12.977 15.723 1.00 98.38 87 MET A CA 1
ATOM 706 C C . MET A 1 87 ? -8.533 13.564 15.751 1.00 98.38 87 MET A C 1
ATOM 708 O O . MET A 1 87 ? -8.879 14.274 16.691 1.00 98.38 87 MET A O 1
ATOM 712 N N . GLU A 1 88 ? -9.353 13.245 14.752 1.00 98.25 88 GLU A N 1
ATOM 713 C CA . GLU A 1 88 ? -10.767 13.630 14.673 1.00 98.25 88 GLU A CA 1
ATOM 714 C C . GLU A 1 88 ? -11.686 12.698 15.496 1.00 98.25 88 GLU A C 1
ATOM 716 O O . GLU A 1 88 ? -12.900 12.883 15.519 1.00 98.25 88 GLU A O 1
ATOM 721 N N . GLY A 1 89 ? -11.123 11.714 16.212 1.00 98.06 89 GLY A N 1
ATOM 722 C CA . GLY A 1 89 ? -11.875 10.765 17.038 1.00 98.06 89 GLY A CA 1
ATOM 723 C C . GLY A 1 89 ? -12.592 9.674 16.239 1.00 98.06 89 GLY A C 1
ATOM 724 O O . GLY A 1 89 ? -13.472 9.001 16.774 1.00 98.06 89 GLY A O 1
ATOM 725 N N . LEU A 1 90 ? -12.230 9.495 14.968 1.00 98.38 90 LEU A N 1
ATOM 726 C CA . LEU A 1 90 ? -12.812 8.497 14.082 1.00 98.38 90 LEU A CA 1
ATOM 727 C C . LEU A 1 90 ? -12.014 7.191 14.144 1.00 98.38 90 LEU A C 1
ATOM 729 O O . LEU A 1 90 ? -10.783 7.181 14.106 1.00 98.38 90 LEU A O 1
ATOM 733 N N . ASN A 1 91 ? -12.737 6.076 14.218 1.00 97.94 91 ASN A N 1
ATOM 734 C CA . ASN A 1 91 ? -12.166 4.734 14.203 1.00 97.94 91 ASN A CA 1
ATOM 735 C C . ASN A 1 91 ? -12.080 4.228 12.758 1.00 97.94 91 ASN A C 1
ATOM 737 O O . ASN A 1 91 ? -12.996 3.560 12.278 1.00 97.94 91 ASN A O 1
ATOM 741 N N . VAL A 1 92 ? -11.014 4.614 12.058 1.00 98.56 92 VAL A N 1
ATOM 742 C CA . VAL A 1 92 ? -10.788 4.279 10.646 1.00 98.56 92 VAL A CA 1
ATOM 743 C C . VAL A 1 92 ? -9.424 3.619 10.497 1.00 98.56 92 VAL A C 1
ATOM 745 O O . VAL A 1 92 ? -8.428 4.154 10.982 1.00 98.56 92 VAL A O 1
ATOM 748 N N . GLU A 1 93 ? -9.371 2.491 9.796 1.00 98.62 93 GLU A N 1
ATOM 749 C CA . GLU A 1 93 ? -8.117 1.870 9.364 1.00 98.62 93 GLU A CA 1
ATOM 750 C C . GLU A 1 93 ? -7.918 2.120 7.869 1.00 98.62 93 GLU A C 1
ATOM 752 O O . GLU A 1 93 ? -8.782 1.785 7.056 1.00 98.62 93 GLU A O 1
ATOM 757 N N . ILE A 1 94 ? -6.774 2.698 7.506 1.00 98.69 94 ILE A N 1
ATOM 758 C CA . ILE A 1 94 ? -6.349 2.879 6.122 1.00 98.69 94 ILE A CA 1
ATOM 759 C C . ILE A 1 94 ? -5.309 1.811 5.803 1.00 98.69 94 ILE A C 1
ATOM 761 O O . ILE A 1 94 ? -4.166 1.876 6.251 1.00 98.69 94 ILE A O 1
ATOM 765 N N . ILE A 1 95 ? -5.712 0.824 5.013 1.00 98.75 95 ILE A N 1
ATOM 766 C CA . ILE A 1 95 ? -4.901 -0.340 4.670 1.00 98.75 95 ILE A CA 1
ATOM 767 C C . ILE A 1 95 ? -4.261 -0.094 3.308 1.00 98.75 95 ILE A C 1
ATOM 769 O O . ILE A 1 95 ? -4.945 -0.013 2.288 1.00 98.75 95 ILE A O 1
ATOM 773 N N . ASN A 1 96 ? -2.939 0.049 3.294 1.00 98.62 96 ASN A N 1
ATOM 774 C CA . ASN A 1 96 ? -2.169 0.330 2.087 1.00 98.62 96 ASN A CA 1
ATOM 775 C C . ASN A 1 96 ? -1.644 -0.966 1.453 1.00 98.62 96 ASN A C 1
ATOM 777 O O . ASN A 1 96 ? -0.728 -1.589 1.991 1.00 98.62 96 ASN A O 1
ATOM 781 N N . ILE A 1 97 ? -2.185 -1.332 0.289 1.00 98.31 97 ILE A N 1
ATOM 782 C CA . ILE A 1 97 ? -1.744 -2.484 -0.505 1.00 98.31 97 ILE A CA 1
ATOM 783 C C . ILE A 1 97 ? -1.201 -1.967 -1.837 1.00 98.31 97 ILE A C 1
ATOM 785 O O . ILE A 1 97 ? -1.925 -1.788 -2.814 1.00 98.31 97 ILE A O 1
ATOM 789 N N . SER A 1 98 ? 0.096 -1.680 -1.869 1.00 96.75 98 SER A N 1
ATOM 790 C CA . SER A 1 98 ? 0.754 -1.139 -3.057 1.00 96.75 98 SER A CA 1
ATOM 791 C C . SER A 1 98 ? 2.226 -1.519 -3.121 1.00 96.75 98 SER A C 1
ATOM 793 O O . SER A 1 98 ? 2.878 -1.718 -2.093 1.00 96.75 98 SER A O 1
ATOM 795 N N . TYR A 1 99 ? 2.772 -1.531 -4.337 1.00 94.25 99 TYR A N 1
ATOM 796 C CA . TYR A 1 99 ? 4.209 -1.455 -4.570 1.00 94.25 99 TYR A CA 1
ATOM 797 C C . TYR A 1 99 ? 4.528 -0.513 -5.729 1.00 94.25 99 TYR A C 1
ATOM 799 O O . TYR A 1 99 ? 3.770 -0.367 -6.683 1.00 94.25 99 TYR A O 1
ATOM 807 N N . SER A 1 100 ? 5.712 0.101 -5.676 1.00 90.62 100 SER A N 1
ATOM 808 C CA . SER A 1 100 ? 6.199 0.937 -6.775 1.00 90.62 100 SER A CA 1
ATOM 809 C C . SER A 1 100 ? 6.270 0.166 -8.086 1.00 90.62 100 SER A C 1
ATOM 811 O O . SER A 1 100 ? 6.893 -0.893 -8.124 1.00 90.62 100 SER A O 1
ATOM 813 N N . GLY A 1 101 ? 5.688 0.740 -9.140 1.00 86.81 101 GLY A N 1
ATOM 814 C CA . GLY A 1 101 ? 5.649 0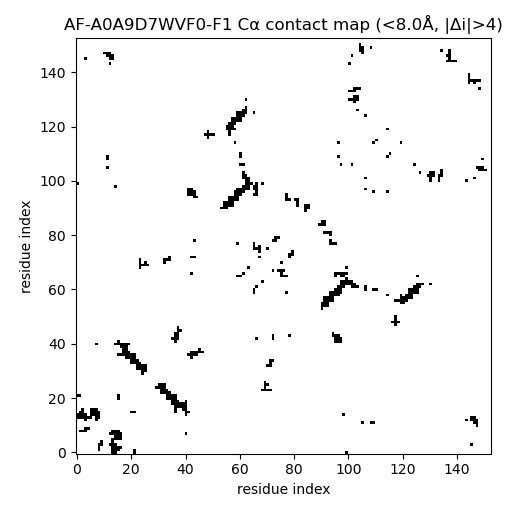.146 -10.473 1.00 86.81 101 GLY A CA 1
ATOM 815 C C . GLY A 1 101 ? 4.534 -0.878 -10.670 1.00 86.81 101 GLY A C 1
ATOM 816 O O . GLY A 1 101 ? 4.544 -1.552 -11.687 1.00 86.81 101 GLY A O 1
ATOM 817 N N . TRP A 1 102 ? 3.603 -1.059 -9.733 1.00 90.31 102 TRP A N 1
ATOM 818 C CA . TRP A 1 102 ? 2.384 -1.814 -10.034 1.00 90.31 102 TRP A CA 1
ATOM 819 C C . TRP A 1 102 ? 1.532 -1.105 -11.085 1.00 90.31 102 TRP A C 1
ATOM 821 O O . TRP A 1 102 ? 1.565 0.115 -11.169 1.00 90.31 102 TRP A O 1
ATOM 831 N N . SER A 1 103 ? 0.787 -1.890 -11.861 1.00 90.50 103 SER A N 1
ATOM 832 C CA . SER A 1 103 ? -0.297 -1.450 -12.738 1.00 90.50 103 SER A CA 1
ATOM 833 C C . SER A 1 103 ? -1.651 -1.887 -12.179 1.00 90.50 103 SER A C 1
ATOM 835 O O . SER A 1 103 ? -1.731 -2.573 -11.153 1.00 90.50 103 SER A O 1
ATOM 837 N N . THR A 1 104 ? -2.741 -1.550 -12.874 1.00 91.69 104 THR A N 1
ATOM 838 C CA . THR A 1 104 ? -4.086 -1.983 -12.463 1.00 91.69 104 THR A CA 1
ATOM 839 C C . THR A 1 104 ? -4.255 -3.503 -12.453 1.00 91.69 104 THR A C 1
ATOM 841 O O . THR A 1 104 ? -5.102 -3.998 -11.718 1.00 91.69 104 THR A O 1
ATOM 844 N N . SER A 1 105 ? -3.458 -4.257 -13.222 1.00 89.44 105 SER A N 1
ATOM 845 C CA . SER A 1 105 ? -3.497 -5.727 -13.192 1.00 89.44 105 SER A CA 1
ATOM 846 C C . SER A 1 105 ? -3.101 -6.297 -11.823 1.00 89.44 105 SER A C 1
ATOM 848 O O . SER A 1 105 ? -3.846 -7.094 -11.258 1.00 89.44 105 SER A O 1
ATOM 850 N N . GLN A 1 106 ? -1.992 -5.830 -11.237 1.00 91.94 106 GLN A N 1
ATOM 851 C CA . GLN A 1 106 ? -1.580 -6.243 -9.891 1.00 91.94 106 GLN A CA 1
ATOM 852 C C . GLN A 1 106 ? -2.514 -5.691 -8.814 1.00 91.94 106 GLN A C 1
ATOM 854 O O . GLN A 1 106 ? -2.771 -6.375 -7.827 1.00 91.94 106 GLN A O 1
ATOM 859 N N . GLN A 1 107 ? -3.058 -4.483 -9.003 1.00 94.38 107 GLN A N 1
ATOM 860 C CA . GLN A 1 107 ? -4.060 -3.928 -8.085 1.00 94.38 107 GLN A CA 1
ATOM 861 C C . GLN A 1 107 ? -5.325 -4.806 -8.036 1.00 94.38 107 GLN A C 1
ATOM 863 O O . GLN A 1 107 ? -5.838 -5.062 -6.949 1.00 94.38 107 GLN A O 1
ATOM 868 N N . LEU A 1 108 ? -5.798 -5.313 -9.184 1.00 93.69 108 LEU A N 1
ATOM 869 C CA . LEU A 1 108 ? -6.946 -6.225 -9.253 1.00 93.69 108 LEU A CA 1
ATOM 870 C C . LEU A 1 108 ? -6.652 -7.564 -8.567 1.00 93.69 108 LEU A C 1
ATOM 872 O O . LEU A 1 108 ? -7.435 -8.003 -7.728 1.00 93.69 108 LEU A O 1
ATOM 876 N N . GLU A 1 109 ? -5.509 -8.185 -8.861 1.00 93.00 109 GLU A N 1
ATOM 877 C CA . GLU A 1 109 ? -5.141 -9.441 -8.205 1.00 93.00 109 GLU A CA 1
ATOM 878 C C . GLU A 1 109 ? -5.009 -9.254 -6.684 1.00 93.00 109 GLU A C 1
ATOM 880 O O . GLU A 1 109 ? -5.495 -10.068 -5.896 1.00 93.00 109 GLU A O 1
ATOM 885 N N . ALA A 1 110 ? -4.389 -8.160 -6.237 1.00 95.56 110 ALA A N 1
ATOM 886 C CA . ALA A 1 110 ? -4.251 -7.852 -4.820 1.00 95.56 110 ALA A CA 1
ATOM 887 C C . ALA A 1 110 ? -5.610 -7.612 -4.142 1.00 95.56 110 ALA A C 1
ATOM 889 O O . ALA A 1 110 ? -5.790 -8.004 -2.987 1.00 95.56 110 ALA A O 1
ATOM 890 N N . LEU A 1 111 ? -6.586 -7.026 -4.842 1.00 96.44 111 LEU A N 1
ATOM 891 C CA . LEU A 1 111 ? -7.957 -6.901 -4.350 1.00 96.44 111 LEU A CA 1
ATOM 892 C C . LEU A 1 111 ? -8.577 -8.273 -4.087 1.00 96.44 111 LEU A C 1
ATOM 894 O O . LEU A 1 111 ? -9.015 -8.538 -2.965 1.00 96.44 111 LEU A O 1
ATOM 898 N N . GLU A 1 112 ? -8.572 -9.147 -5.090 1.00 93.94 112 GLU A N 1
ATOM 899 C CA . GLU A 1 112 ? -9.215 -10.463 -5.019 1.00 93.94 112 GLU A CA 1
ATOM 900 C C . GLU A 1 112 ? -8.549 -11.387 -3.995 1.00 93.94 112 GLU A C 1
ATOM 902 O O . GLU A 1 112 ? -9.210 -12.195 -3.341 1.00 93.94 112 GLU A O 1
ATOM 907 N N . THR A 1 113 ? -7.232 -11.265 -3.839 1.00 94.44 113 THR A N 1
ATOM 908 C CA . THR A 1 113 ? -6.426 -12.289 -3.168 1.00 94.44 113 THR A CA 1
ATOM 909 C C . THR A 1 113 ? -5.899 -11.869 -1.807 1.00 94.44 113 THR A C 1
ATOM 911 O O . THR A 1 113 ? -5.431 -12.726 -1.053 1.00 94.44 113 THR A O 1
ATOM 914 N N . GLU A 1 114 ? -5.997 -10.585 -1.464 1.00 96.81 114 GLU A N 1
ATOM 915 C CA . GLU A 1 114 ? -5.561 -10.036 -0.182 1.00 96.81 114 GLU A CA 1
ATOM 916 C C . GLU A 1 114 ? -6.559 -9.021 0.381 1.00 96.81 114 GLU A C 1
ATOM 918 O O . GLU A 1 114 ? -7.054 -9.206 1.490 1.00 96.81 114 GLU A O 1
ATOM 923 N N . GLY A 1 115 ? -6.892 -7.969 -0.367 1.00 97.62 115 GLY A N 1
ATOM 924 C CA . GLY A 1 115 ? -7.650 -6.833 0.157 1.00 97.62 115 GLY A CA 1
ATOM 925 C C . GLY A 1 115 ? -9.028 -7.192 0.701 1.00 97.62 115 GLY A C 1
ATOM 926 O O . GLY A 1 115 ? -9.406 -6.716 1.772 1.00 97.62 115 GLY A O 1
ATOM 927 N N . MET A 1 116 ? -9.755 -8.089 0.028 1.00 98.06 116 MET A N 1
ATOM 928 C CA . MET A 1 116 ? -11.078 -8.521 0.493 1.00 98.06 116 MET A CA 1
ATOM 929 C C . MET A 1 116 ? -11.043 -9.304 1.815 1.00 98.06 116 MET A C 1
ATOM 931 O O . MET A 1 116 ? -12.053 -9.331 2.519 1.00 98.06 116 MET A O 1
ATOM 935 N N . LYS A 1 117 ? -9.894 -9.875 2.214 1.00 98.19 117 LYS A N 1
ATOM 936 C CA . LYS A 1 117 ? -9.746 -10.562 3.513 1.00 98.19 117 LYS A CA 1
ATOM 937 C C . LYS A 1 117 ? -9.873 -9.614 4.703 1.00 98.19 117 LYS A C 1
ATOM 939 O O . LYS A 1 117 ? -10.169 -10.064 5.801 1.00 98.19 117 LYS A O 1
ATOM 944 N N . TYR A 1 118 ? -9.648 -8.315 4.504 1.00 98.25 118 TYR A N 1
ATOM 945 C CA . TYR A 1 118 ? -9.809 -7.317 5.561 1.00 98.25 118 TYR A CA 1
ATOM 946 C C . TYR A 1 118 ? -11.261 -6.876 5.756 1.00 98.25 118 TYR A C 1
ATOM 948 O O . TYR A 1 118 ? -11.508 -6.063 6.643 1.00 98.25 118 TYR A O 1
ATOM 956 N N . HIS A 1 119 ? -12.213 -7.390 4.967 1.00 97.38 119 HIS A N 1
ATOM 957 C CA . HIS A 1 119 ? -13.616 -6.964 4.990 1.00 97.38 119 HIS A CA 1
ATOM 958 C C . HIS A 1 119 ? -13.762 -5.430 4.891 1.00 97.38 119 HIS A C 1
ATOM 960 O O . HIS A 1 119 ? -14.276 -4.808 5.820 1.00 97.38 119 HIS A O 1
ATOM 966 N N . PRO A 1 120 ? -13.256 -4.802 3.809 1.00 98.31 120 PRO A N 1
ATOM 967 C CA . PRO A 1 120 ? -13.296 -3.351 3.669 1.00 98.31 120 PRO A CA 1
ATOM 968 C C . PRO A 1 120 ? -14.726 -2.820 3.547 1.00 98.31 120 PRO A C 1
ATOM 970 O O . PRO A 1 120 ? -15.548 -3.391 2.830 1.00 98.31 120 PRO A O 1
ATOM 973 N N . ASP A 1 121 ? -14.979 -1.668 4.163 1.00 98.69 121 ASP A N 1
ATOM 974 C CA . ASP A 1 121 ? -16.188 -0.869 3.946 1.00 98.69 121 ASP A CA 1
ATOM 975 C C . ASP A 1 121 ? -16.058 0.028 2.703 1.00 98.69 121 ASP A C 1
ATOM 977 O O . ASP A 1 121 ? -17.050 0.415 2.084 1.00 98.69 121 ASP A O 1
ATOM 981 N N . LEU A 1 122 ? -14.819 0.364 2.330 1.00 98.69 122 LEU A N 1
ATOM 982 C CA . LEU A 1 122 ? -14.487 1.163 1.157 1.00 98.69 122 LEU A CA 1
ATOM 983 C C . LEU A 1 122 ? -13.213 0.638 0.489 1.00 98.69 122 LEU A C 1
ATOM 985 O O . LEU A 1 122 ? -12.199 0.394 1.142 1.00 98.69 122 LEU A O 1
ATOM 989 N N . VAL A 1 123 ? -13.250 0.537 -0.837 1.00 98.50 123 VAL A N 1
ATOM 990 C CA . VAL A 1 123 ? -12.078 0.258 -1.669 1.00 98.50 123 VAL A CA 1
ATOM 991 C C . VAL A 1 123 ? -11.763 1.487 -2.513 1.00 98.50 123 VAL A C 1
ATOM 993 O O . VAL A 1 123 ? -12.648 2.042 -3.163 1.00 98.50 123 VAL A O 1
ATOM 996 N N . ILE A 1 124 ? -10.498 1.904 -2.516 1.00 98.44 124 ILE A N 1
ATOM 997 C CA . ILE A 1 124 ? -9.988 2.996 -3.348 1.00 98.44 124 ILE A CA 1
ATOM 998 C C . ILE A 1 124 ? -8.873 2.446 -4.234 1.00 98.44 124 ILE A C 1
ATOM 1000 O O . ILE A 1 124 ? -7.901 1.887 -3.734 1.00 98.44 124 ILE A O 1
ATOM 1004 N N . THR A 1 125 ? -8.976 2.660 -5.544 1.00 96.81 125 THR A N 1
ATOM 1005 C CA . THR A 1 125 ? -7.848 2.471 -6.463 1.00 96.81 125 THR A CA 1
ATOM 1006 C C . THR A 1 125 ? -7.226 3.831 -6.741 1.00 96.81 125 THR A C 1
ATOM 1008 O O . THR A 1 125 ? -7.901 4.761 -7.186 1.00 96.81 125 THR A O 1
ATOM 1011 N N . HIS A 1 126 ? -5.938 3.963 -6.453 1.00 96.38 126 HIS A N 1
ATOM 1012 C CA . HIS A 1 126 ? -5.156 5.123 -6.838 1.00 96.38 126 HIS A CA 1
ATOM 1013 C C . HIS A 1 126 ? -4.520 4.852 -8.200 1.00 96.38 126 HIS A C 1
ATOM 1015 O O . HIS A 1 126 ? -3.484 4.196 -8.293 1.00 96.38 126 HIS A O 1
ATOM 1021 N N . PHE A 1 127 ? -5.193 5.340 -9.239 1.00 94.00 127 PHE A N 1
ATOM 1022 C CA . PHE A 1 127 ? -4.764 5.217 -10.624 1.00 94.00 127 PHE A CA 1
ATOM 1023 C C . PHE A 1 127 ? -3.930 6.424 -11.054 1.00 94.00 127 PHE A C 1
ATOM 1025 O O . PHE A 1 127 ? -4.316 7.575 -10.827 1.00 94.00 127 PHE A O 1
ATOM 1032 N N . VAL A 1 128 ? -2.828 6.158 -11.741 1.00 92.31 128 VAL A N 1
ATOM 1033 C CA . VAL A 1 128 ? -1.928 7.153 -12.321 1.00 92.31 128 VAL A CA 1
ATOM 1034 C C . VAL A 1 128 ? -1.615 6.810 -13.781 1.00 92.31 128 VAL A C 1
ATOM 1036 O O . VAL A 1 128 ? -1.700 5.648 -14.169 1.00 92.31 128 VAL A O 1
ATOM 1039 N N . PRO A 1 129 ? -1.254 7.789 -14.636 1.00 90.31 129 PRO A N 1
ATOM 1040 C CA . PRO A 1 129 ? -1.111 7.547 -16.075 1.00 90.31 129 PRO A CA 1
ATOM 1041 C C . PRO A 1 129 ? -0.150 6.411 -16.454 1.00 90.31 129 PRO A C 1
ATOM 1043 O O . PRO A 1 129 ? -0.409 5.710 -17.430 1.00 90.31 129 PRO A O 1
ATOM 1046 N N . ASN A 1 130 ? 0.918 6.190 -15.675 1.00 86.00 130 ASN A N 1
ATOM 1047 C CA . ASN A 1 130 ? 1.847 5.083 -15.911 1.00 86.00 130 ASN A CA 1
ATOM 1048 C C . ASN A 1 130 ? 1.181 3.712 -15.759 1.00 86.00 130 ASN A C 1
ATOM 1050 O O . ASN A 1 130 ? 1.629 2.784 -16.413 1.00 86.00 130 ASN A O 1
ATOM 1054 N N . ASP A 1 131 ? 0.093 3.559 -15.002 1.00 86.12 131 ASP A N 1
ATOM 1055 C CA . ASP A 1 131 ? -0.587 2.265 -14.865 1.00 86.12 131 ASP A CA 1
ATOM 1056 C C . ASP A 1 131 ? -1.016 1.673 -16.221 1.00 86.12 131 ASP A C 1
ATOM 1058 O O . ASP A 1 131 ? -1.034 0.453 -16.382 1.00 86.12 131 ASP A O 1
ATOM 1062 N N . VAL A 1 132 ? -1.336 2.516 -17.212 1.00 84.31 132 VAL A N 1
ATOM 1063 C CA . VAL A 1 132 ? -1.690 2.070 -18.571 1.00 84.31 132 VAL A CA 1
ATOM 1064 C C . VAL A 1 132 ? -0.492 1.419 -19.253 1.00 84.31 132 VAL A C 1
ATOM 1066 O O . VAL A 1 132 ? -0.584 0.272 -19.690 1.00 84.31 132 VAL A O 1
ATOM 1069 N N . ASP A 1 133 ? 0.637 2.123 -19.302 1.00 80.88 133 ASP A N 1
ATOM 1070 C CA . ASP A 1 133 ? 1.871 1.628 -19.922 1.00 80.88 133 ASP A CA 1
ATOM 1071 C C . ASP A 1 133 ? 2.393 0.384 -19.193 1.00 80.88 133 ASP A C 1
ATOM 1073 O O . ASP A 1 133 ? 2.907 -0.558 -19.799 1.00 80.88 133 ASP A O 1
ATOM 1077 N N . GLU A 1 134 ? 2.202 0.352 -17.880 1.00 80.50 134 GLU A N 1
ATOM 1078 C CA . GLU A 1 134 ? 2.666 -0.701 -16.989 1.00 80.50 134 GLU A CA 1
ATOM 1079 C C . GLU A 1 134 ? 1.814 -1.978 -17.061 1.00 80.50 134 GLU A C 1
ATOM 1081 O O . GLU A 1 134 ? 2.294 -3.048 -16.681 1.00 80.50 134 GLU A O 1
ATOM 1086 N N . ASN A 1 135 ? 0.583 -1.901 -17.583 1.00 78.75 135 ASN A N 1
ATOM 1087 C CA . ASN A 1 135 ? -0.186 -3.081 -18.000 1.00 78.75 135 ASN A CA 1
ATOM 1088 C C . ASN A 1 135 ? 0.363 -3.688 -19.301 1.00 78.75 135 ASN A C 1
ATOM 1090 O O . ASN A 1 135 ? 0.279 -4.897 -19.509 1.00 78.75 135 ASN A O 1
ATOM 1094 N N . LEU A 1 136 ? 0.908 -2.857 -20.193 1.00 72.81 136 LEU A N 1
ATOM 1095 C CA . LEU A 1 136 ? 1.408 -3.282 -21.504 1.00 72.81 136 LEU A CA 1
ATOM 1096 C C . LEU A 1 136 ? 2.857 -3.783 -21.435 1.00 72.81 136 LEU A C 1
ATOM 1098 O O . LEU A 1 136 ? 3.269 -4.625 -22.233 1.00 72.81 136 LEU A O 1
ATOM 1102 N N . SER A 1 137 ? 3.623 -3.303 -20.458 1.00 63.72 137 SER A N 1
ATOM 1103 C CA . SER A 1 137 ? 5.056 -3.560 -20.303 1.00 63.72 137 SER A CA 1
ATOM 1104 C C . SER A 1 137 ? 5.348 -4.867 -19.552 1.00 63.72 137 SER A C 1
ATOM 1106 O O . SER A 1 137 ? 5.943 -4.851 -18.482 1.00 63.72 137 SER A O 1
ATOM 1108 N N . HIS A 1 138 ? 4.953 -6.018 -20.105 1.00 59.59 138 HIS A N 1
ATOM 1109 C CA . HIS A 1 138 ? 5.250 -7.354 -19.543 1.00 59.59 138 HIS A CA 1
ATOM 1110 C C . HIS A 1 138 ? 6.435 -8.064 -20.228 1.00 59.59 138 HIS A C 1
ATOM 1112 O O . HIS A 1 138 ? 6.771 -9.196 -19.890 1.00 59.59 138 HIS A O 1
ATOM 1118 N N . ILE A 1 139 ? 7.094 -7.405 -21.189 1.00 52.00 139 ILE A N 1
ATOM 1119 C CA . ILE A 1 139 ? 8.221 -7.962 -21.947 1.00 52.00 139 ILE A CA 1
ATOM 1120 C C . ILE A 1 139 ? 9.413 -7.011 -21.802 1.00 52.00 139 ILE A C 1
ATOM 1122 O O . ILE A 1 139 ? 9.389 -5.893 -22.311 1.00 52.00 139 ILE A O 1
ATOM 1126 N N . GLY A 1 140 ? 10.464 -7.426 -21.091 1.00 55.44 140 GLY A N 1
ATOM 1127 C CA . GLY A 1 140 ? 11.655 -6.595 -20.896 1.00 55.44 140 GLY A CA 1
ATOM 1128 C C . GLY A 1 140 ? 12.785 -7.299 -20.150 1.00 55.44 140 GLY A C 1
ATOM 1129 O O . GLY A 1 140 ? 12.665 -8.460 -19.769 1.00 55.44 140 GLY A O 1
ATOM 1130 N N . SER A 1 141 ? 13.890 -6.586 -19.931 1.00 50.69 141 SER A N 1
ATOM 1131 C CA . SER A 1 141 ? 15.004 -7.022 -19.086 1.00 50.69 141 SER A CA 1
ATOM 1132 C C . SER A 1 141 ? 15.108 -6.124 -17.847 1.00 50.69 141 SER A C 1
ATOM 1134 O O . SER A 1 141 ? 15.205 -4.904 -17.951 1.00 50.69 141 SER A O 1
ATOM 1136 N N . GLY A 1 142 ? 15.065 -6.716 -16.650 1.00 56.62 142 GLY A N 1
ATOM 1137 C CA . GLY A 1 142 ? 15.238 -6.004 -15.378 1.00 56.62 142 GLY A CA 1
ATOM 1138 C C . GLY A 1 142 ? 14.221 -6.408 -14.311 1.00 56.62 142 GLY A C 1
ATOM 1139 O O . GLY A 1 142 ? 13.358 -7.242 -14.517 1.00 56.62 142 GLY A O 1
ATOM 1140 N N . LYS A 1 143 ? 14.289 -5.815 -13.120 1.00 53.69 143 LYS A N 1
ATOM 1141 C CA . LYS A 1 143 ? 13.415 -6.223 -12.002 1.00 53.69 143 LYS A CA 1
ATOM 1142 C C . LYS A 1 143 ? 11.924 -5.933 -12.236 1.00 53.69 143 LYS A C 1
ATOM 1144 O O . LYS A 1 143 ? 11.078 -6.633 -11.695 1.00 53.69 143 LYS A O 1
ATOM 1149 N N . PHE A 1 144 ? 11.626 -4.937 -13.069 1.00 56.75 144 PHE A N 1
ATOM 1150 C CA . PHE A 1 144 ? 10.275 -4.589 -13.507 1.00 56.75 144 PHE A CA 1
ATOM 1151 C C . PHE A 1 1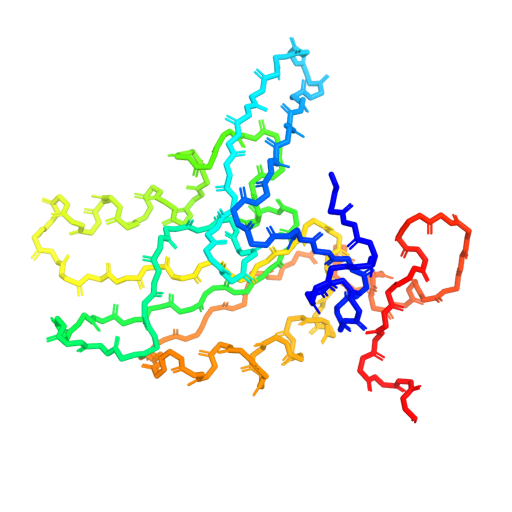44 ? 9.768 -5.454 -14.666 1.00 56.75 144 PHE A C 1
ATOM 1153 O O . PHE A 1 144 ? 8.617 -5.302 -15.044 1.00 56.75 144 PHE A O 1
ATOM 1160 N N . SER A 1 145 ? 10.582 -6.346 -15.242 1.00 56.69 145 SER A N 1
ATOM 1161 C CA . SER A 1 145 ? 10.106 -7.277 -16.272 1.00 56.69 145 SER A CA 1
ATOM 1162 C C . SER A 1 145 ? 9.451 -8.528 -15.692 1.00 56.69 145 SER A C 1
ATOM 1164 O O . SER A 1 145 ? 8.874 -9.302 -16.438 1.00 56.69 145 SER A O 1
ATOM 1166 N N . ASN A 1 146 ? 9.509 -8.717 -14.369 1.00 56.47 146 ASN A N 1
ATOM 1167 C CA . ASN A 1 146 ? 8.803 -9.790 -13.663 1.00 56.47 146 ASN A CA 1
ATOM 1168 C C . ASN A 1 146 ? 7.376 -9.384 -13.273 1.00 56.47 146 ASN A C 1
ATOM 1170 O O . ASN A 1 146 ? 6.826 -9.924 -12.319 1.00 56.47 146 ASN A O 1
ATOM 1174 N N . ARG A 1 147 ? 6.781 -8.400 -13.956 1.00 65.12 147 ARG A N 1
ATOM 1175 C CA . ARG A 1 147 ? 5.342 -8.162 -13.834 1.00 65.12 147 ARG A CA 1
ATOM 1176 C C . ARG A 1 147 ? 4.670 -9.437 -14.314 1.00 65.12 147 ARG A C 1
ATOM 1178 O O . ARG A 1 147 ? 4.928 -9.870 -15.432 1.00 65.12 147 ARG A O 1
ATOM 1185 N N . ILE A 1 148 ? 3.847 -10.030 -13.468 1.00 56.38 148 ILE A N 1
ATOM 1186 C CA . ILE A 1 148 ? 2.937 -11.093 -13.867 1.00 56.38 148 ILE A CA 1
ATOM 1187 C C . ILE A 1 148 ? 1.576 -10.404 -13.955 1.00 56.38 148 ILE A C 1
ATOM 1189 O O . ILE A 1 148 ? 0.918 -10.248 -12.929 1.00 56.38 148 ILE A O 1
ATOM 1193 N N . PRO A 1 149 ? 1.166 -9.863 -15.116 1.00 54.59 149 PRO A N 1
ATOM 1194 C CA . PRO A 1 149 ? -0.226 -9.495 -15.281 1.00 54.59 149 PRO A CA 1
ATOM 1195 C C . PRO A 1 149 ? -1.069 -10.758 -15.114 1.00 54.59 149 PRO A C 1
ATOM 1197 O O . PRO A 1 149 ? -0.784 -11.774 -15.747 1.00 54.59 149 PRO A O 1
ATOM 1200 N N . PHE A 1 150 ? -2.138 -10.661 -14.326 1.00 56.75 150 PHE A N 1
ATOM 1201 C CA . PHE A 1 150 ? -3.156 -11.704 -14.134 1.00 56.75 150 PHE A CA 1
ATOM 1202 C C . PHE A 1 150 ? -3.680 -12.321 -15.453 1.00 56.75 150 PHE A C 1
ATOM 1204 O O . PHE A 1 150 ? -4.182 -13.436 -15.473 1.00 56.75 150 PHE A O 1
ATOM 1211 N N . PHE A 1 151 ? -3.534 -11.619 -16.580 1.00 51.44 151 PHE A N 1
ATOM 1212 C CA . PHE A 1 151 ? -4.002 -12.044 -17.901 1.00 51.44 151 PHE A CA 1
ATOM 1213 C C . PHE A 1 151 ? -3.060 -13.002 -18.664 1.00 51.44 151 PHE A C 1
ATOM 1215 O O . PHE A 1 151 ? -3.305 -13.248 -19.843 1.00 51.44 151 PHE A O 1
ATOM 1222 N N . HIS A 1 152 ? -1.989 -13.512 -18.044 1.00 45.84 152 HIS A N 1
ATOM 1223 C CA . HIS A 1 152 ? -1.051 -14.462 -18.668 1.00 45.84 152 HIS A CA 1
ATOM 1224 C C . HIS A 1 152 ? -1.034 -15.863 -18.024 1.00 45.84 152 HIS A C 1
ATOM 1226 O O . HIS A 1 152 ? -0.015 -16.552 -18.114 1.00 45.84 152 HIS A O 1
ATOM 1232 N N . GLU A 1 153 ? -2.142 -16.297 -17.412 1.00 43.28 153 GLU A N 1
ATOM 1233 C CA . GLU A 1 153 ? -2.407 -17.738 -17.213 1.00 43.28 153 GLU A CA 1
ATOM 1234 C C . GLU A 1 153 ? -2.825 -18.430 -18.522 1.00 43.28 153 GLU A C 1
ATOM 1236 O O . GLU A 1 153 ? -3.659 -17.863 -19.268 1.00 43.28 153 GLU A O 1
#

Sequence (153 aa):
MGFVNTPNGLRFGWGFEPHGLVRIENPDTGKVSSDRVNANGWRDRERTYDNPGNAFRVVIFGDSQTFGYIVPKEKTFTWVLEDRFKMEGLNVEIINISYSGWSTSQQLEALETEGMKYHPDLVITHFVPNDVDENLSHIGSGKFSNRIPFFHE

Mean predicted aligned error: 4.86 Å

Secondary structure (DSSP, 8-state):
--BTTSHHHHHHS-B--TT-EEEEE-TTT--EEEE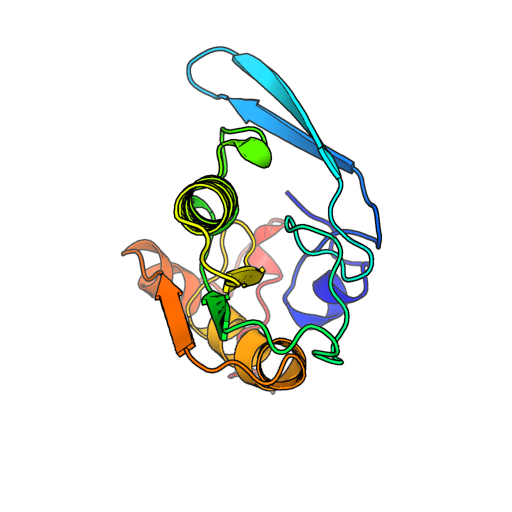E--TTS-SS----SS-TT-PEEEEEEESHHHHTTTS-GGGSHHHHHHHHHHHTT--EEEEEEE-TT--HHHHHHHHHHTGGGG--SEEEE---THHHHHHH--S-SSGGGG---GGG-

Foldseek 3Di:
DFALPEPVNVPQVGFHHAQGKDWAQQPVPRDIDIGTAHRVRALFDHDDLDDPVPAQEEEEEEACLQSVRRDRSCPRVLNVVCVVCVVVVHRYHYHRDYYHLAAVQSSVVCCVPPVCSSVHPHYHYDDDPVSVVSLVQCDDDDSSVSRDRPPPD

Solvent-accessible surface area (backbone atoms only — not comparable to full-atom values): 8464 Å² total; per-residue (Å²): 125,67,38,49,91,20,79,47,4,70,62,55,23,45,19,33,45,58,55,26,81,43,70,42,58,19,88,90,74,69,50,73,39,73,50,53,23,15,78,85,26,29,71,35,73,81,82,64,54,69,62,91,81,70,47,52,28,35,38,36,30,25,17,31,73,62,49,20,72,60,49,52,63,78,67,14,64,53,46,46,50,30,55,47,36,48,75,73,72,43,63,51,45,56,44,46,54,40,43,68,76,42,18,63,44,45,40,50,51,44,38,78,75,51,49,58,62,49,65,52,78,39,80,44,78,56,84,53,82,62,27,62,58,46,62,69,48,53,78,68,87,60,82,69,28,43,47,51,52,75,86,74,119

pLDDT: mean 89.64, std 13.37, range [43.28, 98.81]